Protein AF-A0A930I0J9-F1 (afdb_monomer_lite)

Structure (mmCIF, N/CA/C/O backbone):
data_AF-A0A930I0J9-F1
#
_entry.id   AF-A0A930I0J9-F1
#
loop_
_atom_site.group_PDB
_atom_site.id
_atom_site.type_symbol
_atom_site.label_atom_id
_atom_site.label_alt_id
_atom_site.label_comp_id
_atom_site.label_asym_id
_atom_site.label_entity_id
_atom_site.label_seq_id
_atom_site.pdbx_PDB_ins_code
_atom_site.Cartn_x
_atom_site.Cartn_y
_atom_site.Cartn_z
_atom_site.occupancy
_atom_site.B_iso_or_equiv
_atom_site.auth_seq_id
_atom_site.auth_comp_id
_atom_site.auth_asym_id
_atom_site.auth_atom_id
_atom_site.pdbx_PDB_model_num
ATOM 1 N N . MET A 1 1 ? 8.441 -6.125 8.608 1.00 69.00 1 MET A N 1
ATOM 2 C CA . MET A 1 1 ? 7.328 -6.826 7.922 1.00 69.00 1 MET A CA 1
ATOM 3 C C . MET A 1 1 ? 6.004 -6.165 8.272 1.00 69.00 1 MET A C 1
ATOM 5 O O . MET A 1 1 ? 5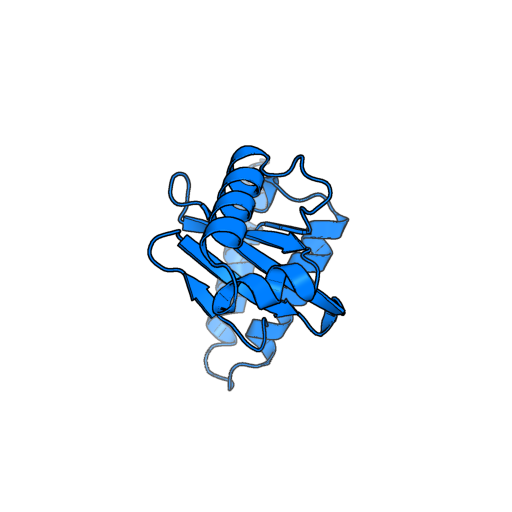.894 -5.626 9.370 1.00 69.00 1 MET A O 1
ATOM 9 N N . LEU A 1 2 ? 5.028 -6.207 7.357 1.00 79.88 2 LEU A N 1
ATOM 10 C CA . LEU A 1 2 ? 3.661 -5.755 7.635 1.00 79.88 2 LEU A CA 1
ATOM 11 C C . LEU A 1 2 ? 3.009 -6.640 8.706 1.00 79.88 2 LEU A C 1
ATOM 13 O O . LEU A 1 2 ? 3.203 -7.853 8.721 1.00 79.88 2 LEU A O 1
ATOM 17 N N . GLN A 1 3 ? 2.235 -6.019 9.584 1.00 87.69 3 GLN A N 1
ATOM 18 C CA . GLN A 1 3 ? 1.419 -6.659 10.610 1.00 87.69 3 GLN A CA 1
ATOM 19 C C . GLN A 1 3 ? -0.061 -6.418 10.311 1.00 87.69 3 GLN A C 1
ATOM 21 O O . GLN A 1 3 ? -0.399 -5.491 9.572 1.00 87.69 3 GLN A O 1
ATOM 26 N N . GLU A 1 4 ? -0.933 -7.255 10.878 1.00 91.62 4 GLU A N 1
ATOM 27 C CA . GLU A 1 4 ? -2.388 -7.179 10.670 1.00 91.62 4 GLU A CA 1
ATOM 28 C C . GLU A 1 4 ? -2.762 -7.158 9.176 1.00 91.62 4 GLU A C 1
ATOM 30 O O . GLU A 1 4 ? -3.558 -6.343 8.710 1.00 91.62 4 GLU A O 1
ATOM 35 N N . ILE A 1 5 ? -2.117 -8.030 8.395 1.00 94.88 5 ILE A N 1
ATOM 36 C CA . ILE A 1 5 ? -2.235 -8.012 6.938 1.00 94.88 5 ILE A CA 1
ATOM 37 C C . ILE A 1 5 ? -3.637 -8.451 6.519 1.00 94.88 5 ILE A C 1
ATOM 39 O O . ILE A 1 5 ? -4.131 -9.502 6.927 1.00 94.88 5 ILE A O 1
ATOM 43 N N . LYS A 1 6 ? -4.237 -7.670 5.625 1.00 95.75 6 LYS A N 1
ATOM 44 C CA . LYS A 1 6 ? -5.468 -7.998 4.909 1.00 95.75 6 LYS A CA 1
ATOM 45 C C . LYS A 1 6 ? -5.176 -7.995 3.416 1.00 95.75 6 LYS A C 1
ATOM 47 O O . LYS A 1 6 ? -4.550 -7.062 2.916 1.00 95.75 6 LYS A O 1
ATOM 52 N N . VAL A 1 7 ? -5.591 -9.042 2.710 1.00 96.88 7 VAL A N 1
ATOM 53 C CA . VAL A 1 7 ? -5.236 -9.264 1.300 1.00 96.88 7 VAL A CA 1
ATOM 54 C C . VAL A 1 7 ? -6.496 -9.249 0.448 1.00 96.88 7 VAL A C 1
ATOM 56 O O . VAL A 1 7 ? -7.424 -10.004 0.721 1.00 96.88 7 VAL A O 1
ATOM 59 N N . ASN A 1 8 ? -6.502 -8.426 -0.597 1.00 94.00 8 ASN A N 1
ATOM 60 C CA . ASN A 1 8 ? -7.495 -8.469 -1.659 1.00 94.00 8 ASN A CA 1
ATOM 61 C C . ASN A 1 8 ? -6.841 -9.078 -2.907 1.00 94.00 8 ASN A C 1
ATOM 63 O O . ASN A 1 8 ? -6.081 -8.416 -3.618 1.00 94.00 8 ASN A O 1
ATOM 67 N N . ARG A 1 9 ? -7.101 -10.371 -3.132 1.00 93.25 9 ARG A N 1
ATOM 68 C CA . ARG A 1 9 ? -6.487 -11.136 -4.227 1.00 93.25 9 ARG A CA 1
ATOM 69 C C . ARG A 1 9 ? -7.039 -10.723 -5.588 1.00 93.25 9 ARG A C 1
ATOM 71 O O . ARG A 1 9 ? -6.255 -10.584 -6.518 1.00 93.25 9 ARG A O 1
ATOM 78 N N . ASP A 1 10 ? -8.335 -10.436 -5.666 1.00 93.06 10 ASP A N 1
ATOM 79 C CA . ASP A 1 10 ? -9.017 -10.067 -6.915 1.00 93.06 10 ASP A CA 1
ATOM 80 C C . ASP A 1 10 ? -8.510 -8.733 -7.473 1.00 93.06 10 ASP A C 1
ATOM 82 O O . ASP A 1 10 ? -8.529 -8.489 -8.677 1.00 93.06 10 ASP A O 1
ATOM 86 N N . ARG A 1 11 ? -8.029 -7.856 -6.585 1.00 93.88 11 ARG A N 1
ATOM 87 C CA . ARG A 1 11 ? -7.491 -6.535 -6.933 1.00 93.88 11 ARG A CA 1
ATOM 88 C C . ARG A 1 11 ? -5.979 -6.421 -6.752 1.00 93.88 11 ARG A C 1
ATOM 90 O O . ARG A 1 11 ? -5.444 -5.318 -6.897 1.00 93.88 11 ARG A O 1
ATOM 97 N N . TYR A 1 12 ? -5.287 -7.526 -6.474 1.00 95.06 12 TYR A N 1
ATOM 98 C CA . TYR A 1 12 ? -3.826 -7.599 -6.372 1.00 95.06 12 TYR A CA 1
ATOM 99 C C . TYR A 1 12 ? -3.211 -6.558 -5.423 1.00 95.06 12 TYR A C 1
ATOM 101 O O . TYR A 1 12 ? -2.245 -5.873 -5.766 1.00 95.06 12 TYR A O 1
ATOM 109 N N . TYR A 1 13 ? -3.783 -6.394 -4.229 1.00 97.19 13 TYR A N 1
ATOM 110 C CA . TYR A 1 13 ? -3.176 -5.559 -3.194 1.00 97.19 13 TYR A CA 1
ATOM 111 C C . TYR A 1 13 ? -3.355 -6.152 -1.798 1.00 97.19 13 TYR A C 1
ATOM 113 O O . TYR A 1 13 ? -4.253 -6.951 -1.527 1.00 97.19 13 TYR A O 1
ATOM 121 N N . LYS A 1 14 ? -2.510 -5.708 -0.873 1.00 97.06 14 LYS A N 1
ATOM 122 C CA . LYS A 1 14 ? -2.643 -5.970 0.560 1.00 97.06 14 LYS A CA 1
ATOM 123 C C . LYS A 1 14 ? -2.511 -4.678 1.352 1.00 97.06 14 LYS A C 1
ATOM 125 O O . LYS A 1 14 ? -1.842 -3.743 0.922 1.00 97.06 14 LYS A O 1
ATOM 130 N N . VAL A 1 15 ? -3.142 -4.627 2.517 1.00 97.75 15 VAL A N 1
ATOM 131 C CA . VAL A 1 15 ? -2.997 -3.532 3.479 1.00 97.75 15 VAL A CA 1
ATOM 132 C C . VAL A 1 15 ? -2.532 -4.072 4.823 1.00 97.75 15 VAL A C 1
ATOM 134 O O . VAL A 1 15 ? -2.842 -5.207 5.177 1.00 97.75 15 VAL A O 1
ATOM 137 N N . GLY A 1 16 ? -1.790 -3.272 5.578 1.00 96.44 16 GLY A N 1
ATOM 138 C CA . GLY A 1 16 ? -1.317 -3.652 6.908 1.00 96.44 16 GLY A CA 1
ATOM 139 C C . GLY A 1 16 ? -0.587 -2.513 7.602 1.00 96.44 16 GLY A C 1
ATOM 140 O O . GLY A 1 16 ? -0.342 -1.463 7.009 1.00 96.44 16 GLY A O 1
ATOM 141 N N . TYR A 1 17 ? -0.234 -2.710 8.865 1.00 94.19 17 TYR A N 1
ATOM 142 C CA . TYR A 1 17 ? 0.568 -1.754 9.620 1.00 94.19 17 TYR A CA 1
ATOM 143 C C . TYR A 1 17 ? 2.056 -2.065 9.473 1.00 94.19 17 TYR A C 1
ATOM 145 O O . TYR A 1 17 ? 2.457 -3.223 9.573 1.00 94.19 17 TYR A O 1
ATOM 153 N N . TYR A 1 18 ? 2.888 -1.045 9.257 1.00 88.75 18 TYR A N 1
ATOM 154 C CA . TYR A 1 18 ? 4.339 -1.201 9.216 1.00 88.75 18 TYR A CA 1
ATOM 155 C C . TYR A 1 18 ? 4.979 -0.565 10.467 1.00 88.75 18 TYR A C 1
ATOM 157 O O . TYR A 1 18 ? 5.165 0.655 10.502 1.00 88.75 18 TYR A O 1
ATOM 165 N N . PRO A 1 19 ? 5.368 -1.350 11.495 1.00 86.06 19 PRO A N 1
ATOM 166 C CA . PRO A 1 19 ? 5.783 -0.806 12.794 1.00 86.06 19 PRO A CA 1
ATOM 167 C C . PRO A 1 19 ? 6.991 0.126 12.740 1.00 86.06 19 PRO A C 1
ATOM 169 O O . PRO A 1 19 ? 7.026 1.142 13.428 1.00 86.06 19 PRO A O 1
ATOM 172 N N . GLU A 1 20 ? 7.979 -0.193 11.905 1.00 81.44 20 GLU A N 1
ATOM 173 C CA . GLU A 1 20 ? 9.220 0.587 11.819 1.00 81.44 20 GLU A CA 1
ATOM 174 C C . GLU A 1 20 ? 9.009 1.962 11.198 1.00 81.44 20 GLU A C 1
ATOM 176 O O . GLU A 1 20 ? 9.778 2.883 11.465 1.00 81.44 20 GLU A O 1
ATOM 181 N N . LEU A 1 21 ? 7.974 2.080 10.370 1.00 82.56 21 LEU A N 1
ATOM 182 C CA . LEU A 1 21 ? 7.612 3.317 9.708 1.00 82.56 21 LEU A CA 1
ATOM 183 C C . LEU A 1 21 ? 6.487 4.055 10.451 1.00 82.56 21 LEU A C 1
ATOM 185 O O . LEU A 1 21 ? 6.245 5.232 10.202 1.00 82.56 21 LEU A O 1
ATOM 189 N N . LYS A 1 22 ? 5.839 3.378 11.409 1.00 89.19 22 LYS A N 1
ATOM 190 C CA . LYS A 1 22 ? 4.722 3.873 12.223 1.00 89.19 22 LYS A CA 1
ATOM 191 C C . LYS A 1 22 ? 3.516 4.341 11.404 1.00 89.19 22 LYS A C 1
ATOM 193 O O . LYS A 1 22 ? 2.834 5.294 11.773 1.00 89.19 22 LYS A O 1
ATOM 198 N N . HIS A 1 23 ? 3.236 3.671 10.291 1.00 91.62 23 HIS A N 1
ATOM 199 C CA . HIS A 1 23 ? 2.083 3.981 9.453 1.00 91.62 23 HIS A CA 1
ATOM 200 C C . HIS A 1 23 ? 1.492 2.738 8.793 1.00 91.62 23 HIS A C 1
ATOM 202 O O . HIS A 1 23 ? 2.139 1.695 8.679 1.00 91.62 23 HIS A O 1
ATOM 208 N N . TYR A 1 24 ? 0.231 2.860 8.377 1.00 96.88 24 TYR A N 1
ATOM 209 C CA . TYR A 1 24 ? -0.437 1.849 7.572 1.00 96.88 24 TYR A CA 1
ATOM 210 C C . TYR A 1 24 ? 0.011 1.973 6.118 1.00 96.88 24 TYR A C 1
ATOM 212 O O . TYR A 1 24 ? 0.244 3.071 5.612 1.00 96.88 24 TYR A O 1
ATOM 220 N N . ILE A 1 25 ? 0.130 0.832 5.454 1.00 96.62 25 ILE A N 1
ATOM 221 C CA . ILE A 1 25 ? 0.608 0.713 4.085 1.00 96.62 25 ILE A CA 1
ATOM 222 C C . ILE A 1 25 ? -0.429 -0.031 3.251 1.00 96.62 25 ILE A C 1
ATOM 224 O O . ILE A 1 25 ? -1.027 -1.000 3.721 1.00 96.62 25 ILE A O 1
ATOM 228 N N . LEU A 1 26 ? -0.593 0.406 2.006 1.00 98.12 26 LEU A N 1
ATOM 229 C CA . LEU A 1 26 ? -1.165 -0.370 0.913 1.00 98.12 26 LEU A CA 1
ATOM 230 C C . LEU A 1 26 ? -0.019 -0.811 0.002 1.00 98.12 26 LEU A C 1
ATOM 232 O O . LEU A 1 26 ? 0.686 0.031 -0.545 1.00 98.12 26 LEU A O 1
ATOM 236 N N . ALA A 1 27 ? 0.173 -2.117 -0.148 1.00 96.56 27 ALA A N 1
ATOM 237 C CA . ALA A 1 27 ? 1.115 -2.699 -1.094 1.00 96.56 27 ALA A CA 1
ATOM 238 C C . ALA A 1 27 ? 0.337 -3.218 -2.310 1.00 96.56 27 ALA A C 1
ATOM 240 O O . ALA A 1 27 ? -0.487 -4.126 -2.173 1.00 96.56 27 ALA A O 1
ATOM 241 N N . LYS A 1 28 ? 0.551 -2.602 -3.475 1.00 97.19 28 LYS A N 1
ATOM 242 C CA . LYS A 1 28 ? -0.089 -2.953 -4.751 1.00 97.19 28 LYS A CA 1
ATOM 243 C C . LYS A 1 28 ? 0.894 -3.765 -5.583 1.00 97.19 28 LYS A C 1
ATOM 245 O O . LYS A 1 28 ? 1.999 -3.297 -5.851 1.00 97.19 28 LYS A O 1
ATOM 250 N N . THR A 1 29 ? 0.476 -4.946 -6.019 1.00 95.44 29 THR A N 1
ATOM 251 C CA . THR A 1 29 ? 1.260 -5.777 -6.931 1.00 95.44 29 THR A CA 1
ATOM 252 C C . THR A 1 29 ? 1.134 -5.244 -8.357 1.00 95.44 29 THR A C 1
ATOM 254 O O . THR A 1 29 ? 0.035 -4.999 -8.857 1.00 95.44 29 THR A O 1
ATOM 257 N N . ILE A 1 30 ? 2.275 -5.073 -9.013 1.00 93.31 30 ILE A N 1
ATOM 258 C CA . ILE A 1 30 ? 2.417 -4.649 -10.400 1.00 93.31 30 ILE A CA 1
ATOM 259 C C . ILE A 1 30 ? 2.710 -5.887 -11.248 1.00 93.31 30 ILE A C 1
ATOM 261 O O . ILE A 1 30 ? 3.816 -6.429 -11.243 1.00 93.31 30 ILE A O 1
ATOM 265 N N . THR A 1 31 ? 1.700 -6.353 -11.976 1.00 87.94 31 THR A N 1
ATOM 266 C CA . THR A 1 31 ? 1.723 -7.658 -12.656 1.00 87.94 31 THR A CA 1
ATOM 267 C C . THR A 1 31 ? 2.331 -7.622 -14.061 1.00 87.94 31 THR A C 1
ATOM 269 O O . THR A 1 31 ? 2.705 -8.667 -14.580 1.00 87.94 31 THR A O 1
ATOM 272 N N . TRP A 1 32 ? 2.476 -6.444 -14.679 1.00 76.19 32 TRP A N 1
ATOM 273 C CA . TRP A 1 32 ? 2.830 -6.331 -16.102 1.00 76.19 32 TRP A CA 1
ATOM 274 C C . TRP A 1 32 ? 4.333 -6.405 -16.437 1.00 76.19 32 TRP A C 1
ATOM 276 O O . TRP A 1 32 ? 4.668 -6.655 -17.587 1.00 76.19 32 TRP A O 1
ATOM 286 N N . ILE A 1 33 ? 5.242 -6.164 -15.478 1.00 67.31 33 ILE A N 1
ATOM 287 C CA . ILE A 1 33 ? 6.675 -5.900 -15.766 1.00 67.31 33 ILE A CA 1
ATOM 288 C C . ILE A 1 33 ? 7.612 -6.799 -14.959 1.00 67.31 33 ILE A C 1
ATOM 290 O O . ILE A 1 33 ? 8.685 -7.101 -15.461 1.00 67.31 33 ILE A O 1
ATOM 294 N N . ALA A 1 34 ? 7.230 -7.281 -13.770 1.00 75.38 34 ALA A N 1
ATOM 295 C CA . ALA A 1 34 ? 8.034 -8.272 -13.035 1.00 75.38 34 ALA A CA 1
ATOM 296 C C . ALA A 1 34 ? 7.337 -8.882 -11.800 1.00 75.38 34 ALA A C 1
ATOM 298 O O . ALA A 1 34 ? 8.021 -9.483 -10.980 1.00 75.38 34 ALA A O 1
ATOM 299 N N . TRP A 1 35 ? 6.018 -8.714 -11.614 1.00 88.12 35 TRP A N 1
ATOM 300 C CA . TRP A 1 35 ? 5.323 -9.150 -10.387 1.00 88.12 35 TRP A CA 1
ATOM 301 C C . TRP A 1 35 ? 5.999 -8.646 -9.102 1.00 88.12 35 TRP A C 1
ATOM 303 O O . TRP A 1 35 ? 6.394 -9.423 -8.238 1.00 88.12 35 TRP A O 1
ATOM 313 N N . TYR A 1 36 ? 6.118 -7.326 -8.984 1.00 91.50 36 TYR A N 1
ATOM 314 C CA . TYR A 1 36 ? 6.724 -6.655 -7.831 1.00 91.50 36 TYR A CA 1
ATOM 315 C C . TYR A 1 36 ? 5.696 -5.788 -7.106 1.00 91.50 36 TYR A C 1
ATOM 317 O O . TYR A 1 36 ? 4.643 -5.467 -7.661 1.00 91.50 36 TYR A O 1
ATOM 325 N N . GLU A 1 37 ? 5.982 -5.382 -5.874 1.00 94.31 37 GLU A N 1
ATOM 326 C CA . GLU A 1 37 ? 5.089 -4.520 -5.101 1.00 94.31 37 GLU A CA 1
ATOM 327 C C . GLU A 1 37 ? 5.571 -3.066 -5.022 1.00 94.31 37 GLU A C 1
ATOM 329 O O . GLU A 1 37 ? 6.746 -2.770 -4.782 1.00 94.31 37 GLU A O 1
ATOM 334 N N . ARG A 1 38 ? 4.613 -2.143 -5.161 1.00 96.12 38 ARG A N 1
ATOM 335 C CA . ARG A 1 38 ? 4.753 -0.736 -4.766 1.00 96.12 38 ARG A CA 1
ATOM 336 C C . ARG A 1 38 ? 4.017 -0.499 -3.458 1.00 96.12 38 ARG A C 1
ATOM 338 O O . ARG A 1 38 ? 2.882 -0.948 -3.289 1.00 96.12 38 ARG A O 1
ATOM 345 N N . TYR A 1 39 ? 4.643 0.246 -2.556 1.00 96.19 39 TYR A N 1
ATOM 346 C CA . TYR A 1 39 ? 4.167 0.462 -1.196 1.00 96.19 39 TYR A CA 1
ATOM 347 C C . TYR A 1 39 ? 3.770 1.927 -0.998 1.00 96.19 39 TYR A C 1
ATOM 349 O O . TYR A 1 39 ? 4.547 2.843 -1.279 1.00 96.19 39 TYR A O 1
ATOM 357 N N . TYR A 1 40 ? 2.559 2.147 -0.488 1.00 97.62 40 TYR A N 1
ATOM 358 C CA . TYR A 1 40 ? 1.946 3.464 -0.340 1.00 97.62 40 TYR A CA 1
ATOM 359 C C . TYR A 1 40 ? 1.471 3.711 1.085 1.00 97.62 40 TYR A C 1
ATOM 361 O O . TYR A 1 40 ? 0.788 2.868 1.665 1.00 97.62 40 TYR A O 1
ATOM 369 N N . SER A 1 41 ? 1.741 4.895 1.629 1.00 97.12 41 SER A N 1
ATOM 370 C CA . SER A 1 41 ? 1.256 5.287 2.948 1.00 97.12 41 SER A CA 1
ATOM 371 C C . SER A 1 41 ? -0.243 5.607 2.926 1.00 97.12 41 SER A C 1
ATOM 373 O O . SER A 1 41 ? -0.766 6.384 2.111 1.00 97.12 41 SER A O 1
ATOM 375 N N . ILE A 1 42 ? -0.964 4.998 3.863 1.00 97.94 42 ILE A N 1
ATOM 376 C CA . ILE A 1 42 ? -2.395 5.201 4.075 1.00 97.94 42 ILE A CA 1
ATOM 377 C C . ILE A 1 42 ? -2.669 5.528 5.546 1.00 97.94 42 ILE A C 1
ATOM 379 O O . ILE A 1 42 ? -1.898 5.194 6.444 1.00 97.94 42 ILE A O 1
ATOM 383 N N . SER A 1 43 ? -3.781 6.216 5.807 1.00 97.38 43 SER A N 1
ATOM 384 C CA . SER A 1 43 ? -4.228 6.467 7.177 1.00 97.38 43 SER A CA 1
ATOM 385 C C . SER A 1 43 ? -4.857 5.211 7.784 1.00 97.38 43 SER A C 1
ATOM 387 O O . SER A 1 43 ? -5.295 4.305 7.070 1.00 97.38 43 SER A O 1
ATOM 389 N N . LYS A 1 44 ? -4.977 5.186 9.117 1.00 97.06 44 LYS A N 1
ATOM 390 C CA . LYS A 1 44 ? -5.721 4.137 9.831 1.00 97.06 44 LYS A CA 1
ATOM 391 C C . LYS A 1 44 ? -7.166 4.019 9.338 1.00 97.06 44 LYS A C 1
ATOM 393 O O . LYS A 1 44 ? -7.685 2.913 9.233 1.00 97.06 44 LYS A O 1
ATOM 398 N N . ASP A 1 45 ? -7.803 5.138 9.000 1.00 97.75 45 ASP A N 1
ATOM 399 C CA . ASP A 1 45 ? -9.179 5.137 8.496 1.00 97.75 45 ASP A CA 1
ATOM 400 C C . ASP A 1 45 ? -9.282 4.489 7.114 1.00 97.75 45 ASP A C 1
ATOM 402 O O . ASP A 1 45 ? -10.173 3.676 6.894 1.00 97.75 45 ASP A O 1
ATOM 406 N N . LYS A 1 46 ? -8.313 4.751 6.225 1.00 98.06 46 LYS A N 1
ATOM 407 C CA . LYS A 1 46 ? -8.206 4.064 4.929 1.00 98.06 46 LYS A CA 1
ATOM 408 C C . LYS A 1 46 ? -7.967 2.561 5.094 1.00 98.06 46 LYS A C 1
ATOM 410 O O . LYS A 1 46 ? -8.545 1.774 4.358 1.00 98.06 46 LYS A O 1
ATOM 415 N N . TYR A 1 47 ? -7.168 2.145 6.077 1.00 98.12 47 TYR A N 1
ATOM 416 C CA . TYR A 1 47 ? -6.993 0.724 6.402 1.00 98.12 47 TYR A CA 1
ATOM 417 C C . TYR A 1 47 ? -8.311 0.064 6.854 1.00 98.12 47 TYR A C 1
ATOM 419 O O . TYR A 1 47 ? -8.634 -1.039 6.412 1.00 98.12 47 TYR A O 1
ATOM 427 N N . LYS A 1 48 ? -9.115 0.750 7.682 1.00 98.00 48 LYS A N 1
ATOM 428 C CA . LYS A 1 48 ? -10.417 0.244 8.160 1.00 98.00 48 LYS A CA 1
ATOM 429 C C . LYS A 1 48 ? -11.446 0.048 7.042 1.00 98.00 48 LYS A C 1
ATOM 431 O O . LYS A 1 48 ? -12.340 -0.781 7.206 1.00 98.00 48 LYS A O 1
ATOM 436 N N . TRP A 1 49 ? -11.314 0.748 5.912 1.00 98.44 49 TRP A N 1
ATOM 437 C CA . TRP A 1 49 ? -12.183 0.545 4.746 1.00 98.44 49 TRP A CA 1
ATOM 438 C C . TRP A 1 49 ? -12.180 -0.903 4.258 1.00 98.44 49 TRP A C 1
ATOM 440 O O . TRP A 1 49 ? -13.198 -1.356 3.762 1.00 98.44 49 TRP A O 1
ATOM 450 N N . PHE A 1 50 ? -11.119 -1.680 4.502 1.00 97.75 50 PHE A N 1
ATOM 451 C CA . PHE A 1 50 ? -11.105 -3.095 4.123 1.00 97.75 50 PHE A CA 1
ATOM 452 C C . PHE A 1 50 ? -12.312 -3.881 4.670 1.00 97.75 50 PHE A C 1
ATOM 454 O O . PHE A 1 50 ? -12.847 -4.734 3.974 1.00 97.75 50 PHE A O 1
ATOM 461 N N . ASN A 1 51 ? -12.745 -3.598 5.904 1.00 96.75 51 ASN A N 1
ATOM 462 C CA . ASN A 1 51 ? -13.901 -4.271 6.505 1.00 96.75 51 ASN A CA 1
ATOM 463 C C . ASN A 1 51 ? -15.209 -3.491 6.324 1.00 96.75 51 ASN A C 1
ATOM 465 O O . ASN A 1 51 ? -16.280 -4.082 6.387 1.00 96.75 51 ASN A O 1
ATOM 469 N N . ASN A 1 52 ? -15.120 -2.167 6.182 1.00 97.19 52 ASN A N 1
ATOM 470 C CA . ASN A 1 52 ? -16.276 -1.280 6.309 1.00 97.19 52 ASN A CA 1
ATOM 471 C C . ASN A 1 52 ? -16.792 -0.759 4.961 1.00 97.19 52 ASN A C 1
ATOM 473 O O . ASN A 1 52 ? -17.952 -0.377 4.879 1.00 97.19 52 ASN A O 1
ATOM 477 N N . ASP A 1 53 ? -15.928 -0.676 3.946 1.00 97.75 53 ASP A N 1
ATOM 478 C CA . ASP A 1 53 ? -16.212 -0.087 2.633 1.00 97.75 53 ASP A CA 1
ATOM 479 C C . ASP A 1 53 ? -15.119 -0.506 1.627 1.00 97.75 53 ASP A C 1
ATOM 481 O O . ASP A 1 53 ? -14.175 0.239 1.328 1.00 97.75 53 ASP A O 1
ATOM 485 N N . ILE A 1 54 ? -15.186 -1.760 1.170 1.00 97.88 54 ILE A N 1
ATOM 486 C CA . ILE A 1 54 ? -14.136 -2.342 0.325 1.00 97.88 54 ILE A CA 1
ATOM 487 C C . ILE A 1 54 ? -14.045 -1.651 -1.040 1.00 97.88 54 ILE A C 1
ATOM 489 O O . ILE A 1 54 ? -12.947 -1.510 -1.572 1.00 97.88 54 ILE A O 1
ATOM 493 N N . ASP A 1 55 ? -15.158 -1.153 -1.578 1.00 98.31 55 ASP A N 1
ATOM 494 C CA . ASP A 1 55 ? -15.192 -0.482 -2.879 1.00 98.31 55 ASP A CA 1
ATOM 495 C C . ASP A 1 55 ? -14.428 0.837 -2.853 1.00 98.31 55 ASP A C 1
ATOM 497 O O . ASP A 1 55 ? -13.646 1.129 -3.762 1.00 98.31 55 ASP A O 1
ATOM 501 N N . LYS A 1 56 ? -14.537 1.595 -1.760 1.00 98.38 56 LYS A N 1
ATOM 502 C CA . LYS A 1 56 ? -13.732 2.801 -1.565 1.00 98.38 56 LYS A CA 1
ATOM 503 C C . LYS A 1 56 ? -12.238 2.502 -1.443 1.00 98.38 56 LYS A C 1
ATOM 505 O O . LYS A 1 56 ? -11.407 3.287 -1.909 1.00 98.38 56 LYS A O 1
ATOM 510 N N . LEU A 1 57 ? -11.872 1.372 -0.834 1.00 98.50 57 LEU A N 1
ATOM 511 C CA . LEU A 1 57 ? -10.477 0.930 -0.782 1.00 98.50 57 LEU A CA 1
ATOM 512 C C . LEU A 1 57 ? -9.975 0.451 -2.152 1.00 98.50 57 LEU A C 1
ATOM 514 O O . LEU A 1 57 ? -8.839 0.761 -2.510 1.00 98.50 57 LEU A O 1
ATOM 518 N N . ASN A 1 58 ? -10.816 -0.241 -2.923 1.00 98.50 58 ASN A N 1
ATOM 519 C CA . ASN A 1 58 ? -10.517 -0.656 -4.293 1.00 98.50 58 ASN A CA 1
ATOM 520 C C . ASN A 1 58 ? -10.259 0.562 -5.184 1.00 98.50 58 ASN A C 1
ATOM 522 O O . ASN A 1 58 ? -9.240 0.609 -5.868 1.00 98.50 58 ASN A O 1
ATOM 526 N N . HIS A 1 59 ? -11.119 1.580 -5.100 1.00 98.44 59 HIS A N 1
ATOM 527 C CA . HIS A 1 59 ? -10.945 2.820 -5.850 1.00 98.44 59 HIS A CA 1
ATOM 528 C C . HIS A 1 59 ? -9.609 3.501 -5.523 1.00 98.44 59 HIS A C 1
ATOM 530 O O . HIS A 1 59 ? -8.856 3.848 -6.427 1.00 98.44 59 HIS A O 1
ATOM 536 N N . LEU A 1 60 ? -9.251 3.598 -4.237 1.00 98.38 60 LEU A N 1
ATOM 537 C CA . LEU A 1 60 ? -7.943 4.117 -3.824 1.00 98.38 60 LEU A CA 1
ATOM 538 C C . LEU A 1 60 ? -6.779 3.282 -4.382 1.00 98.38 60 LEU A C 1
ATOM 540 O O . LEU A 1 60 ? -5.760 3.839 -4.786 1.00 98.38 60 LEU A O 1
ATOM 544 N N . ALA A 1 61 ? -6.886 1.951 -4.360 1.00 98.19 61 ALA A N 1
ATOM 545 C CA . ALA A 1 61 ? -5.844 1.075 -4.890 1.00 98.19 61 ALA A CA 1
ATOM 546 C C . ALA A 1 61 ? -5.635 1.299 -6.396 1.00 98.19 61 ALA A C 1
ATOM 548 O O . ALA A 1 61 ? -4.494 1.288 -6.862 1.00 98.19 61 ALA A O 1
ATOM 549 N N . ASP A 1 62 ? -6.719 1.539 -7.135 1.00 97.62 62 ASP A N 1
ATOM 550 C CA . ASP A 1 62 ? -6.677 1.848 -8.561 1.00 97.62 62 ASP A CA 1
ATOM 551 C C . ASP A 1 62 ? -6.102 3.252 -8.806 1.00 97.62 62 ASP A C 1
ATOM 553 O O . ASP A 1 62 ? -5.207 3.399 -9.635 1.00 97.62 62 ASP A O 1
ATOM 557 N N . GLU A 1 63 ? -6.503 4.277 -8.048 1.00 98.06 63 GLU A N 1
ATOM 558 C CA . GLU A 1 63 ? -5.894 5.617 -8.124 1.00 98.06 63 GLU A CA 1
ATOM 559 C C . GLU A 1 63 ? -4.369 5.565 -7.928 1.00 98.06 63 GLU A C 1
ATOM 561 O O . GLU A 1 63 ? -3.607 6.157 -8.699 1.00 98.06 63 GLU A O 1
ATOM 566 N N . LEU A 1 64 ? -3.907 4.830 -6.910 1.00 97.62 64 LEU A N 1
ATOM 567 C CA . LEU A 1 64 ? -2.485 4.667 -6.596 1.00 97.62 64 LEU A CA 1
ATOM 568 C C . LEU A 1 64 ? -1.732 3.910 -7.689 1.00 97.62 64 LEU A C 1
ATOM 570 O O . LEU A 1 64 ? -0.603 4.272 -8.016 1.00 97.62 64 LEU A O 1
ATOM 574 N N . TYR A 1 65 ? -2.359 2.886 -8.265 1.00 95.62 65 TYR A N 1
ATOM 575 C CA . TYR A 1 65 ? -1.798 2.134 -9.379 1.00 95.62 65 TYR A CA 1
ATOM 576 C C . TYR A 1 65 ? -1.538 3.032 -10.594 1.00 95.62 65 TYR A C 1
ATOM 578 O O . TYR A 1 65 ? -0.421 3.033 -11.114 1.00 95.62 65 TYR A O 1
ATOM 586 N N . HIS A 1 66 ? -2.525 3.845 -10.986 1.00 95.56 66 HIS A N 1
ATOM 587 C CA . HIS A 1 66 ? -2.400 4.771 -12.115 1.00 95.56 66 HIS A CA 1
ATOM 588 C C . HIS A 1 66 ? -1.429 5.922 -11.825 1.00 95.56 66 HIS A C 1
ATOM 590 O O . HIS A 1 66 ? -0.652 6.307 -12.693 1.00 95.56 66 HIS A O 1
ATOM 596 N N . SER A 1 67 ? -1.431 6.447 -10.596 1.00 96.56 67 SER A N 1
ATOM 597 C CA . SER A 1 67 ? -0.524 7.532 -10.191 1.00 96.56 67 SER A CA 1
ATOM 598 C C . SER A 1 67 ? 0.928 7.064 -10.044 1.00 96.56 67 SER A C 1
ATOM 600 O O . SER A 1 67 ? 1.856 7.870 -10.109 1.00 96.56 67 SER A O 1
ATOM 602 N N . GLY A 1 68 ? 1.141 5.765 -9.814 1.00 95.75 68 GLY A N 1
ATOM 603 C CA . GLY A 1 68 ? 2.461 5.155 -9.748 1.00 95.75 68 GLY A CA 1
ATOM 604 C C . GLY A 1 68 ? 3.352 5.800 -8.689 1.00 95.75 68 GLY A C 1
ATOM 605 O O . GLY A 1 68 ? 2.953 5.922 -7.534 1.00 95.75 68 GLY A O 1
ATOM 606 N N . ILE A 1 69 ? 4.563 6.193 -9.080 1.00 96.38 69 ILE A N 1
ATOM 607 C CA . ILE A 1 69 ? 5.565 6.799 -8.187 1.00 96.38 69 ILE A CA 1
ATOM 608 C C . ILE A 1 69 ? 5.359 8.306 -7.970 1.00 96.38 69 ILE A C 1
ATOM 610 O O . ILE A 1 69 ? 5.998 8.895 -7.104 1.00 96.38 69 ILE A O 1
ATOM 614 N N . SER A 1 70 ? 4.469 8.939 -8.740 1.00 96.50 70 SER A N 1
ATOM 615 C CA . SER A 1 70 ? 4.247 10.391 -8.705 1.00 96.50 70 SER A CA 1
ATOM 616 C C . SER A 1 70 ? 3.323 10.837 -7.569 1.00 96.50 70 SER A C 1
ATOM 618 O O . SER A 1 70 ? 3.201 12.029 -7.296 1.00 96.50 70 SER A O 1
ATOM 620 N N . THR A 1 71 ? 2.654 9.900 -6.893 1.00 96.56 71 THR A N 1
ATOM 621 C CA . THR A 1 71 ? 1.787 10.213 -5.752 1.00 96.56 71 THR A CA 1
ATOM 622 C C . THR A 1 71 ? 2.604 10.553 -4.501 1.00 96.56 71 THR A C 1
ATOM 624 O O . THR A 1 71 ? 3.540 9.824 -4.170 1.00 96.56 71 THR A O 1
ATOM 627 N N . PRO A 1 72 ? 2.209 11.565 -3.704 1.00 96.06 72 PRO A N 1
ATOM 628 C CA . PRO A 1 72 ? 2.859 11.862 -2.422 1.00 96.06 72 PRO A CA 1
ATOM 629 C C . PRO A 1 72 ? 2.717 10.727 -1.394 1.00 96.06 72 PRO A C 1
ATOM 631 O O . PRO A 1 72 ? 3.359 10.745 -0.348 1.00 96.06 72 PRO A O 1
ATOM 634 N N . ARG A 1 73 ? 1.863 9.731 -1.666 1.00 96.75 73 ARG A N 1
ATOM 635 C CA . ARG A 1 73 ? 1.725 8.525 -0.839 1.00 96.75 73 ARG A CA 1
ATOM 636 C C . ARG A 1 73 ? 2.817 7.492 -1.109 1.00 96.75 73 ARG A C 1
ATOM 638 O O . ARG A 1 73 ? 2.935 6.552 -0.325 1.00 96.75 73 ARG A O 1
ATOM 645 N N . PHE A 1 74 ? 3.573 7.616 -2.199 1.00 97.56 74 PHE A N 1
ATOM 646 C CA . PHE A 1 74 ? 4.575 6.630 -2.587 1.00 97.56 74 PHE A CA 1
ATOM 647 C C . PHE A 1 74 ? 5.676 6.540 -1.526 1.00 97.56 74 PHE A C 1
ATOM 649 O O . PHE A 1 74 ? 6.292 7.538 -1.159 1.00 97.56 74 PHE A O 1
ATOM 656 N N . THR A 1 75 ? 5.881 5.334 -0.994 1.00 95.25 75 THR A N 1
ATOM 657 C CA . THR A 1 75 ? 6.840 5.080 0.090 1.00 95.25 75 THR A CA 1
ATOM 658 C C . THR A 1 75 ? 8.120 4.467 -0.466 1.00 95.25 75 THR A C 1
ATOM 660 O O . THR A 1 75 ? 9.189 5.024 -0.251 1.00 95.25 75 THR A O 1
ATOM 663 N N . PHE A 1 76 ? 8.015 3.347 -1.181 1.00 95.06 76 PHE A N 1
ATOM 664 C CA . PHE A 1 76 ? 9.097 2.712 -1.942 1.00 95.06 76 PHE A CA 1
ATOM 665 C C . PHE A 1 76 ? 8.514 1.624 -2.856 1.00 95.06 76 PHE A C 1
ATOM 667 O O . PHE A 1 76 ? 7.332 1.276 -2.769 1.00 95.06 76 PHE A O 1
ATOM 674 N N . SER A 1 77 ? 9.359 1.066 -3.712 1.00 94.94 77 SER A N 1
ATOM 675 C CA . SER A 1 77 ? 9.067 -0.040 -4.620 1.00 94.94 77 SER A CA 1
ATOM 676 C C . SER A 1 77 ? 10.117 -1.135 -4.483 1.00 94.94 77 SER A C 1
ATOM 678 O O . SER A 1 77 ? 11.276 -0.853 -4.189 1.00 94.94 77 SER A O 1
ATOM 680 N N . GLU A 1 78 ? 9.744 -2.384 -4.727 1.00 92.62 78 GLU A N 1
ATOM 681 C CA . GLU A 1 78 ? 10.721 -3.465 -4.921 1.00 92.62 78 GLU A CA 1
ATOM 682 C C . GLU A 1 78 ? 11.533 -3.295 -6.215 1.00 92.62 78 GLU A C 1
ATOM 684 O O . GLU A 1 78 ? 12.655 -3.791 -6.310 1.00 92.62 78 GLU A O 1
ATOM 689 N N . MET A 1 79 ? 11.014 -2.546 -7.195 1.00 92.12 79 MET A N 1
ATOM 690 C CA . MET A 1 79 ? 11.761 -2.176 -8.393 1.00 92.12 79 MET A CA 1
ATOM 691 C C . MET A 1 79 ? 12.724 -1.028 -8.068 1.00 92.12 79 MET A C 1
ATOM 693 O O . MET A 1 79 ? 12.315 0.119 -7.903 1.00 92.12 79 MET A O 1
ATOM 697 N N . SER A 1 80 ? 14.022 -1.326 -7.976 1.00 89.88 80 SER A N 1
ATOM 698 C CA . SER A 1 80 ? 15.045 -0.378 -7.502 1.00 89.88 80 SER A CA 1
ATOM 699 C C . SER A 1 80 ? 15.100 0.932 -8.293 1.00 89.88 80 SER A C 1
ATOM 701 O O . SER A 1 80 ? 15.293 1.986 -7.694 1.00 89.88 80 SER A O 1
ATOM 703 N N . THR A 1 81 ? 14.861 0.891 -9.606 1.00 92.06 81 THR A N 1
ATOM 704 C CA . THR A 1 81 ? 14.863 2.069 -10.491 1.00 92.06 81 THR A CA 1
ATOM 705 C C . THR A 1 81 ? 13.700 3.034 -10.243 1.00 92.06 81 THR A C 1
ATOM 707 O O . THR A 1 81 ? 13.730 4.155 -10.738 1.00 92.06 81 THR A O 1
ATOM 710 N N . GLU A 1 82 ? 12.672 2.621 -9.497 1.00 94.69 82 GLU A N 1
ATOM 711 C CA . GLU A 1 82 ? 11.552 3.480 -9.090 1.00 94.69 82 GLU A CA 1
ATOM 712 C C . GLU A 1 82 ? 11.836 4.266 -7.802 1.00 94.69 82 GLU A C 1
ATOM 714 O O . GLU A 1 82 ? 11.055 5.141 -7.429 1.00 94.69 82 GLU A O 1
ATOM 719 N N . ASN A 1 83 ? 12.933 3.951 -7.110 1.00 95.00 83 ASN A N 1
ATOM 720 C CA . ASN A 1 83 ? 13.280 4.548 -5.829 1.00 95.00 83 ASN A CA 1
ATOM 721 C C . ASN A 1 83 ? 14.357 5.622 -5.982 1.00 95.00 83 ASN A C 1
ATOM 723 O O . ASN A 1 83 ? 15.348 5.451 -6.690 1.00 95.00 83 ASN A O 1
ATOM 727 N N . ASN A 1 84 ? 14.221 6.696 -5.210 1.00 94.19 84 ASN A N 1
ATOM 728 C CA . ASN A 1 84 ? 15.339 7.583 -4.914 1.00 94.19 84 ASN A CA 1
ATOM 729 C C . ASN A 1 84 ? 16.248 6.996 -3.814 1.00 94.19 84 ASN A C 1
ATOM 731 O O . ASN A 1 84 ? 15.939 5.983 -3.185 1.00 94.19 84 ASN A O 1
ATOM 735 N N . TYR A 1 85 ? 17.366 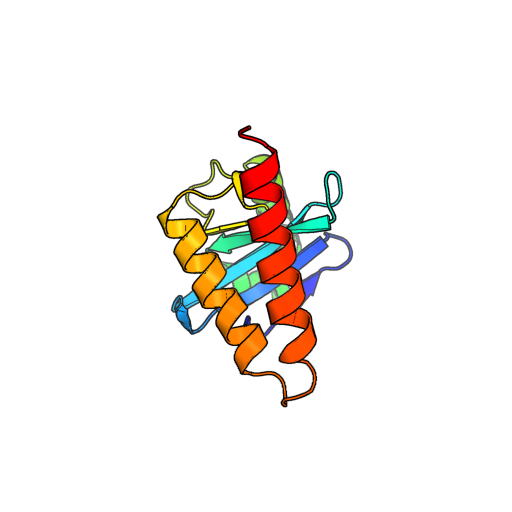7.670 -3.535 1.00 92.25 85 TYR A N 1
ATOM 736 C CA . TYR A 1 85 ? 18.357 7.221 -2.553 1.00 92.25 85 TYR A CA 1
ATOM 737 C C . TYR A 1 85 ? 17.767 6.923 -1.161 1.00 92.25 85 TYR A C 1
ATOM 739 O O . TYR A 1 85 ? 18.016 5.861 -0.587 1.00 92.25 85 TYR A O 1
ATOM 747 N N . SER A 1 86 ? 16.941 7.824 -0.622 1.00 91.69 86 SER A N 1
ATOM 748 C CA . SER A 1 86 ? 16.323 7.649 0.698 1.00 91.69 86 SER A CA 1
ATOM 749 C C . SER A 1 86 ? 15.338 6.478 0.725 1.00 91.69 86 SER A C 1
ATOM 751 O O . SER A 1 86 ? 15.284 5.739 1.708 1.00 91.69 86 SER A O 1
ATOM 753 N N . GLN A 1 87 ? 14.589 6.277 -0.359 1.00 93.88 87 GLN A N 1
ATOM 754 C CA . GLN A 1 87 ? 13.656 5.160 -0.509 1.00 93.88 87 GLN A CA 1
ATOM 755 C C . GLN A 1 87 ? 14.396 3.823 -0.635 1.00 93.88 87 GLN A C 1
ATOM 757 O O . GLN A 1 87 ? 13.974 2.841 -0.030 1.00 93.88 87 GLN A O 1
ATOM 762 N N . THR A 1 88 ? 15.548 3.791 -1.308 1.00 91.62 88 THR A N 1
ATOM 763 C CA . THR A 1 88 ? 16.419 2.606 -1.377 1.00 91.62 88 THR A CA 1
ATOM 764 C C . THR A 1 88 ? 16.974 2.223 -0.005 1.00 91.62 88 THR A C 1
ATOM 766 O O . THR A 1 88 ? 16.956 1.049 0.365 1.00 91.62 88 THR A O 1
ATOM 769 N N . ILE A 1 89 ? 17.411 3.196 0.802 1.00 89.56 89 ILE A N 1
ATOM 770 C CA . ILE A 1 89 ? 17.820 2.933 2.194 1.00 89.56 89 ILE A CA 1
ATOM 771 C C . ILE A 1 89 ? 16.655 2.339 2.989 1.00 89.56 89 ILE A C 1
ATOM 773 O O . ILE A 1 89 ? 16.841 1.394 3.762 1.00 89.56 89 ILE A O 1
ATOM 777 N N . LEU A 1 90 ? 15.451 2.882 2.798 1.00 88.38 90 LEU A N 1
ATOM 778 C CA . LEU A 1 90 ? 14.257 2.415 3.487 1.00 88.38 90 LEU A CA 1
ATOM 779 C C . LEU A 1 90 ? 13.902 0.978 3.102 1.00 88.38 90 LEU A C 1
ATOM 781 O O . LEU A 1 90 ? 13.717 0.148 3.993 1.00 88.38 90 LEU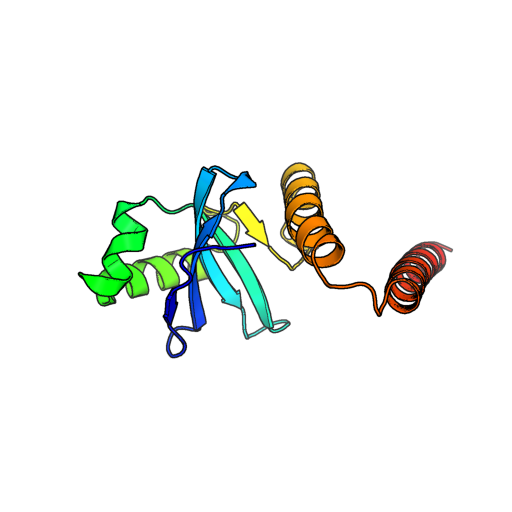 A O 1
ATOM 785 N N . LEU A 1 91 ? 13.885 0.677 1.801 1.00 88.94 91 LEU A N 1
ATOM 786 C CA . LEU A 1 91 ? 13.688 -0.662 1.254 1.00 88.94 91 LEU A CA 1
ATOM 787 C C . LEU A 1 91 ? 14.693 -1.644 1.865 1.00 88.94 91 LEU A C 1
ATOM 789 O O . LEU A 1 91 ? 14.302 -2.660 2.437 1.00 88.94 91 LEU A O 1
ATOM 793 N N . ASN A 1 92 ? 15.983 -1.306 1.843 1.00 86.69 92 ASN A N 1
ATOM 794 C CA . ASN A 1 92 ? 17.029 -2.158 2.402 1.00 86.69 92 ASN A CA 1
ATOM 795 C C . ASN A 1 92 ? 16.831 -2.394 3.900 1.00 86.69 92 ASN A C 1
ATOM 797 O O . ASN A 1 92 ? 16.946 -3.523 4.361 1.00 86.69 92 ASN A O 1
ATOM 801 N N . LYS A 1 93 ? 16.469 -1.371 4.677 1.00 84.12 93 LYS A N 1
ATOM 802 C CA . LYS A 1 93 ? 16.185 -1.527 6.112 1.00 84.12 93 LYS A CA 1
ATOM 803 C C . LYS A 1 93 ? 15.002 -2.468 6.366 1.00 84.12 93 LYS A C 1
ATOM 805 O O . LYS A 1 93 ? 15.065 -3.305 7.268 1.00 84.12 93 LYS A O 1
ATOM 810 N N . VAL A 1 94 ? 13.952 -2.336 5.558 1.00 78.44 94 VAL A N 1
ATOM 811 C CA . VAL A 1 94 ? 12.724 -3.138 5.606 1.00 78.44 94 VAL A CA 1
ATOM 812 C C . VAL A 1 94 ? 12.996 -4.607 5.256 1.00 78.44 94 VAL A C 1
ATOM 814 O O . VAL A 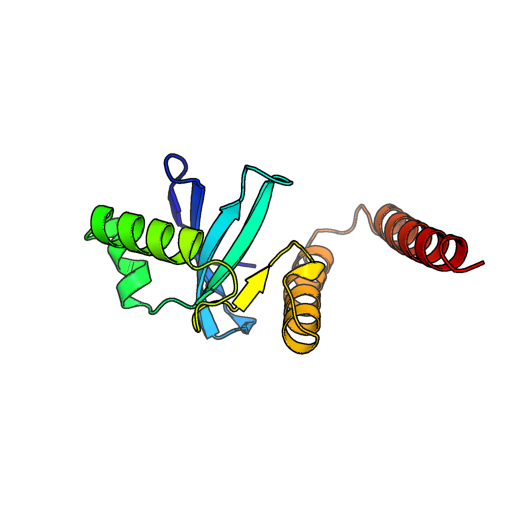1 94 ? 12.564 -5.498 5.991 1.00 78.44 94 VAL A O 1
ATOM 817 N N . PHE A 1 95 ? 13.749 -4.867 4.184 1.00 73.88 95 PHE A N 1
ATOM 818 C CA . PHE A 1 95 ? 14.019 -6.217 3.678 1.00 73.88 95 PHE A CA 1
ATOM 819 C C . PHE A 1 95 ? 15.199 -6.917 4.370 1.00 73.88 95 PHE A C 1
ATOM 821 O O . PHE A 1 95 ? 15.140 -8.115 4.621 1.00 73.88 95 PHE A O 1
ATOM 828 N N . GLN A 1 96 ? 16.239 -6.206 4.806 1.00 67.38 96 GLN A N 1
ATOM 829 C CA . GLN A 1 96 ? 17.315 -6.816 5.605 1.00 67.38 96 GLN A CA 1
ATOM 830 C C . GLN A 1 96 ? 16.791 -7.355 6.945 1.00 67.38 96 GLN A C 1
ATOM 832 O O . GLN A 1 96 ? 17.248 -8.386 7.439 1.00 67.38 96 GLN A O 1
ATOM 837 N N . ARG A 1 97 ? 15.777 -6.702 7.527 1.00 58.44 97 ARG A N 1
ATOM 838 C CA . ARG A 1 97 ? 15.099 -7.200 8.733 1.00 58.44 97 ARG A CA 1
ATOM 839 C C . ARG A 1 97 ? 14.240 -8.437 8.479 1.00 58.44 97 ARG A C 1
ATOM 841 O O . ARG A 1 97 ? 14.112 -9.253 9.387 1.00 58.44 97 ARG A O 1
ATOM 848 N N . SER A 1 98 ? 13.654 -8.608 7.291 1.00 55.78 98 SER A N 1
ATOM 849 C CA . SER A 1 98 ? 12.921 -9.844 6.980 1.00 55.78 98 SER A CA 1
ATOM 850 C C . SER A 1 98 ? 13.863 -11.037 6.791 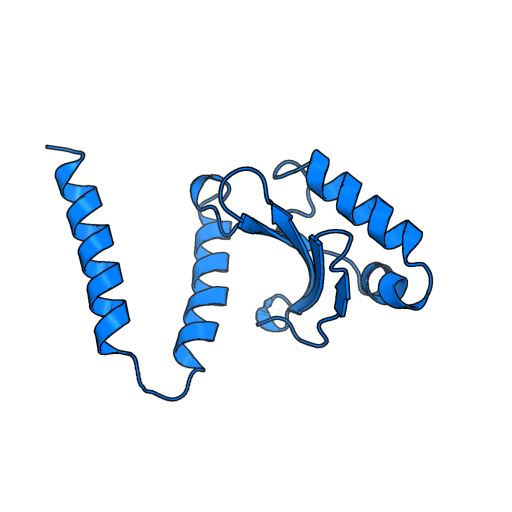1.00 55.78 98 SER A C 1
ATOM 852 O O . SER A 1 98 ? 13.481 -12.153 7.133 1.00 55.78 98 SER A O 1
ATOM 854 N N . ILE A 1 99 ? 15.100 -10.803 6.337 1.00 52.84 99 ILE A N 1
ATOM 855 C CA . ILE A 1 99 ? 16.143 -11.834 6.222 1.00 52.84 99 ILE A CA 1
ATOM 856 C C . ILE A 1 99 ? 16.688 -12.224 7.606 1.00 52.84 99 ILE A C 1
ATOM 858 O O . ILE A 1 99 ? 16.720 -13.408 7.925 1.00 52.84 99 ILE A O 1
ATOM 862 N N . LYS A 1 100 ? 17.024 -11.250 8.467 1.00 49.53 100 LYS A N 1
ATOM 863 C CA . LYS A 1 100 ? 17.565 -11.515 9.819 1.00 49.53 100 LYS A CA 1
ATOM 864 C C . LYS A 1 100 ? 16.594 -12.210 10.785 1.00 49.53 100 LYS A C 1
ATOM 866 O O . LYS A 1 100 ? 17.038 -12.770 11.776 1.00 49.53 100 LYS A O 1
ATOM 871 N N . ASN A 1 101 ? 15.287 -12.167 10.517 1.00 48.81 101 ASN A N 1
ATOM 872 C CA . ASN A 1 101 ? 14.257 -12.780 11.365 1.00 48.81 101 ASN A CA 1
ATOM 873 C C . ASN A 1 101 ? 13.800 -14.175 10.883 1.00 48.81 101 ASN A C 1
ATOM 875 O O . ASN A 1 101 ? 12.831 -14.709 11.423 1.00 48.81 101 ASN A O 1
ATOM 879 N N . LYS A 1 102 ? 14.448 -14.772 9.870 1.00 38.84 102 LYS A N 1
ATOM 880 C CA . LYS A 1 102 ? 14.254 -16.194 9.533 1.00 38.84 102 LYS A CA 1
ATOM 881 C C . LYS A 1 102 ? 15.150 -17.060 10.434 1.00 38.84 102 LYS A C 1
ATOM 883 O O . LYS A 1 102 ? 16.289 -16.663 10.669 1.00 38.84 102 LYS A O 1
ATOM 888 N N . PRO A 1 103 ? 14.690 -18.230 10.925 1.00 40.59 103 PRO A N 1
ATOM 889 C CA . PRO A 1 103 ? 15.590 -19.181 11.572 1.00 40.59 103 PRO A CA 1
AT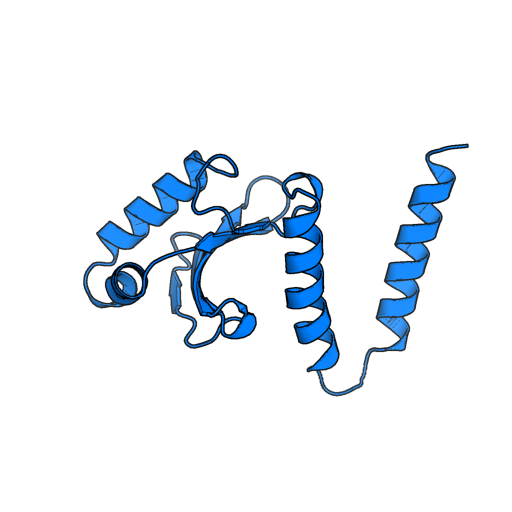OM 890 C C . PRO A 1 103 ? 16.728 -19.533 10.602 1.00 40.59 103 PRO A C 1
ATOM 892 O O . PRO A 1 103 ? 16.482 -19.756 9.414 1.00 40.59 103 PRO A O 1
ATOM 895 N N . GLN A 1 104 ? 17.964 -19.498 11.105 1.00 43.53 104 GLN A N 1
ATOM 896 C CA . GLN A 1 104 ? 19.192 -19.740 10.346 1.00 43.53 104 GLN A CA 1
ATOM 897 C C . GLN A 1 104 ? 19.111 -21.063 9.582 1.00 43.53 104 GLN A C 1
ATOM 899 O O . GLN A 1 104 ? 19.209 -22.129 10.180 1.00 43.53 104 GLN A O 1
ATOM 904 N N . GLN A 1 105 ? 18.964 -20.990 8.261 1.00 41.00 105 GLN A N 1
ATOM 905 C CA . GLN A 1 105 ? 19.329 -22.102 7.379 1.00 41.00 105 GLN A CA 1
ATOM 906 C C . GLN A 1 105 ? 19.939 -21.680 6.035 1.00 41.00 105 GLN A C 1
ATOM 908 O O . GLN A 1 105 ? 20.410 -22.544 5.312 1.00 41.00 105 GLN A O 1
ATOM 913 N N . ASN A 1 106 ? 20.010 -20.385 5.694 1.00 45.88 106 ASN A N 1
ATOM 914 C CA . ASN A 1 106 ? 20.385 -19.968 4.333 1.00 45.88 106 ASN A CA 1
ATOM 915 C C . ASN A 1 106 ? 21.424 -18.826 4.287 1.00 45.88 106 ASN A C 1
ATOM 917 O O . ASN A 1 106 ? 21.427 -18.059 3.327 1.00 45.88 106 ASN A O 1
ATOM 921 N N . GLU A 1 107 ? 22.273 -18.655 5.306 1.00 48.97 107 GLU A N 1
ATOM 922 C CA . GLU A 1 107 ? 23.279 -17.570 5.312 1.00 48.97 107 GLU A CA 1
ATOM 923 C C . GLU A 1 107 ? 24.344 -17.725 4.206 1.00 48.97 107 GLU A C 1
ATOM 925 O O . GLU A 1 107 ? 24.877 -16.717 3.750 1.00 48.97 107 GLU A O 1
ATOM 930 N N . GLU A 1 108 ? 24.566 -18.935 3.682 1.00 48.59 108 GLU A N 1
ATOM 931 C CA . GLU A 1 108 ? 25.516 -19.180 2.583 1.00 48.59 108 GLU A CA 1
ATOM 932 C C . GLU A 1 108 ? 24.960 -18.802 1.196 1.00 48.59 108 GLU A C 1
ATOM 934 O O . GLU A 1 108 ? 25.693 -18.311 0.349 1.00 48.59 108 GLU A O 1
ATOM 939 N N . HIS A 1 109 ? 23.648 -18.912 0.963 1.00 46.12 109 HIS A N 1
ATOM 940 C CA . HIS A 1 109 ? 23.082 -18.678 -0.376 1.00 46.12 109 HIS A CA 1
ATOM 941 C C . HIS A 1 109 ? 22.865 -17.181 -0.685 1.00 46.12 109 HIS A C 1
ATOM 943 O O . HIS A 1 109 ? 22.854 -16.754 -1.838 1.00 46.12 109 HIS A O 1
ATOM 949 N N . TYR A 1 110 ? 22.692 -16.340 0.344 1.00 47.56 110 TYR A N 1
ATOM 950 C CA . TYR A 1 110 ? 22.492 -14.896 0.158 1.00 47.56 110 TYR A CA 1
ATOM 951 C C . TYR A 1 110 ? 23.806 -14.116 -0.007 1.00 47.56 110 TYR A C 1
ATOM 953 O O . TYR A 1 110 ? 23.800 -13.082 -0.681 1.00 47.56 110 TYR A O 1
ATOM 961 N N . SER A 1 111 ? 24.923 -14.589 0.559 1.00 52.62 111 SER A N 1
ATOM 962 C CA . SER A 1 111 ? 26.249 -14.010 0.293 1.00 52.62 111 SER A CA 1
ATOM 963 C C . SER A 1 111 ? 26.665 -14.243 -1.162 1.00 52.62 111 SER A C 1
ATOM 965 O O . SER A 1 111 ? 27.159 -13.314 -1.801 1.00 52.62 111 SER A O 1
ATOM 967 N N . GLU A 1 112 ? 26.352 -15.418 -1.715 1.00 49.16 112 GLU A N 1
ATOM 968 C CA . GLU A 1 112 ? 26.565 -15.752 -3.126 1.00 49.16 112 GLU A CA 1
ATOM 969 C C . GLU A 1 112 ? 25.751 -14.848 -4.061 1.00 49.16 112 GLU A C 1
ATOM 971 O O . GLU A 1 112 ? 26.304 -14.273 -4.995 1.00 49.16 112 GLU A O 1
ATOM 976 N N . ILE A 1 113 ? 24.462 -14.615 -3.780 1.00 50.88 113 ILE A N 1
ATOM 977 C CA . ILE A 1 113 ? 23.623 -13.720 -4.601 1.00 50.88 113 ILE A CA 1
ATOM 978 C C . ILE A 1 113 ? 24.137 -12.271 -4.562 1.00 50.88 113 ILE A C 1
ATOM 980 O O . ILE A 1 113 ? 24.174 -11.597 -5.593 1.00 50.88 113 ILE A O 1
ATOM 984 N N . ILE A 1 114 ? 24.569 -11.776 -3.395 1.00 52.34 114 ILE A N 1
ATOM 985 C CA . ILE A 1 114 ? 25.136 -10.422 -3.280 1.00 52.34 114 ILE A CA 1
ATOM 986 C C . ILE A 1 114 ? 26.486 -10.323 -4.005 1.00 52.34 114 ILE A C 1
ATOM 988 O O . ILE A 1 114 ? 26.758 -9.289 -4.621 1.00 52.34 114 ILE A O 1
ATOM 992 N N . GLN A 1 115 ? 27.318 -11.368 -3.980 1.00 48.62 115 GLN A N 1
ATOM 993 C CA . GLN A 1 115 ? 28.563 -11.409 -4.752 1.00 48.62 115 GLN A CA 1
ATOM 994 C C . GLN A 1 115 ? 28.304 -11.467 -6.263 1.00 48.62 115 GLN A C 1
ATOM 996 O O . GLN A 1 115 ? 28.907 -10.689 -6.998 1.00 48.62 115 GLN A O 1
ATOM 1001 N N . ILE A 1 116 ? 27.357 -12.285 -6.733 1.00 50.62 116 ILE A N 1
ATOM 1002 C CA . ILE A 1 116 ? 26.979 -12.379 -8.157 1.00 50.62 116 ILE A CA 1
ATOM 1003 C C . ILE A 1 116 ? 26.461 -11.032 -8.687 1.00 50.62 116 ILE A C 1
ATOM 1005 O O . ILE A 1 116 ? 26.806 -10.619 -9.797 1.00 50.62 116 ILE A O 1
ATOM 1009 N N . CYS A 1 117 ? 25.671 -10.306 -7.892 1.00 46.75 117 CYS A N 1
ATOM 1010 C CA . CYS A 1 117 ? 25.182 -8.980 -8.272 1.00 46.75 117 CYS A CA 1
ATOM 1011 C C . CYS A 1 117 ? 26.299 -7.921 -8.322 1.00 46.75 117 CYS A C 1
ATOM 1013 O O . CYS A 1 117 ? 26.272 -7.062 -9.202 1.00 46.75 117 CYS A O 1
ATOM 1015 N N . HIS A 1 118 ? 27.293 -7.984 -7.428 1.00 47.97 118 HIS A N 1
ATOM 1016 C CA . HIS A 1 118 ? 28.446 -7.074 -7.473 1.00 47.97 118 HIS A CA 1
ATOM 1017 C C . HIS A 1 118 ? 29.410 -7.387 -8.628 1.00 47.97 118 HIS A C 1
ATOM 1019 O O . HIS A 1 118 ? 29.957 -6.459 -9.219 1.00 47.97 118 HIS A O 1
ATOM 1025 N N . ILE A 1 119 ? 29.581 -8.661 -8.997 1.00 48.34 119 ILE A N 1
ATOM 1026 C CA . ILE A 1 119 ? 30.404 -9.067 -10.150 1.00 48.34 119 ILE A CA 1
ATOM 1027 C C . ILE A 1 119 ? 29.780 -8.555 -11.462 1.00 48.34 119 ILE A C 1
ATOM 1029 O O . ILE A 1 119 ? 30.468 -7.931 -12.266 1.00 48.34 119 ILE A O 1
ATOM 1033 N N . ASN A 1 120 ? 28.461 -8.695 -11.636 1.00 45.94 120 ASN A N 1
ATOM 1034 C CA . ASN A 1 120 ? 27.759 -8.241 -12.848 1.00 45.94 120 ASN A CA 1
ATOM 1035 C C . ASN A 1 120 ? 27.704 -6.712 -13.032 1.00 45.94 120 ASN A C 1
ATOM 1037 O O . ASN A 1 120 ? 27.476 -6.235 -14.145 1.00 45.94 120 ASN A O 1
ATOM 1041 N N . ILE A 1 121 ? 27.883 -5.930 -11.963 1.00 47.66 121 ILE A N 1
ATOM 1042 C CA . ILE A 1 121 ? 27.984 -4.466 -12.056 1.00 47.66 121 ILE A CA 1
ATOM 1043 C C . ILE A 1 121 ? 29.360 -4.036 -12.576 1.00 47.66 121 ILE A C 1
ATOM 1045 O O . ILE A 1 121 ? 29.433 -3.087 -13.354 1.00 47.66 121 ILE A O 1
ATOM 1049 N N . ASN A 1 122 ? 30.430 -4.741 -12.205 1.00 44.38 122 ASN A N 1
ATOM 1050 C CA . ASN A 1 122 ? 31.787 -4.386 -12.624 1.00 44.38 122 ASN A CA 1
ATOM 1051 C C . ASN A 1 122 ? 32.090 -4.782 -14.080 1.00 44.38 122 ASN A C 1
ATOM 1053 O O . ASN A 1 122 ? 32.866 -4.094 -14.733 1.00 44.38 122 ASN A O 1
ATOM 1057 N N . GLU A 1 123 ? 31.441 -5.817 -14.624 1.00 45.84 123 GLU A N 1
ATOM 1058 C CA . GLU A 1 123 ? 31.620 -6.218 -16.034 1.00 45.84 123 GLU A CA 1
ATOM 1059 C C . GLU A 1 123 ? 30.783 -5.412 -17.042 1.00 45.84 123 GLU A C 1
ATOM 1061 O O . GLU A 1 123 ? 30.947 -5.568 -18.247 1.00 45.84 123 GLU A O 1
ATOM 1066 N N . ARG A 1 124 ? 29.891 -4.523 -16.585 1.00 45.31 124 ARG A N 1
ATOM 1067 C CA . ARG A 1 124 ? 29.125 -3.624 -17.474 1.00 45.31 124 ARG A CA 1
ATOM 1068 C C . ARG A 1 124 ? 29.785 -2.261 -17.707 1.00 45.31 124 ARG A C 1
ATOM 1070 O O . ARG A 1 124 ? 29.221 -1.448 -18.436 1.00 45.31 124 ARG A O 1
ATOM 1077 N N . PHE A 1 125 ? 30.943 -2.008 -17.097 1.00 42.09 125 PHE A N 1
ATOM 1078 C CA . PHE A 1 125 ? 31.685 -0.745 -17.203 1.00 42.09 125 PHE A CA 1
ATOM 1079 C C . PHE A 1 125 ? 33.163 -0.922 -17.607 1.00 42.09 125 PHE A C 1
ATOM 1081 O O . PHE A 1 125 ? 33.957 -0.003 -17.406 1.00 42.09 125 PHE A O 1
ATOM 1088 N N . LEU A 1 126 ? 33.522 -2.065 -18.203 1.00 36.94 126 LEU A N 1
ATOM 1089 C CA . LEU A 1 126 ? 34.796 -2.277 -18.903 1.00 36.94 126 LEU A CA 1
ATOM 1090 C C . LEU A 1 126 ? 34.551 -2.570 -20.383 1.00 36.94 126 LEU A C 1
ATOM 1092 O O . LEU A 1 126 ? 33.590 -3.314 -20.678 1.00 36.94 126 LEU A O 1
#

pLDDT: mean 81.98, std 20.41, range [36.94, 98.5]

Foldseek 3Di:
DFDPWDDDVVLQWIWGADVVVRFIWIWHFDDPPPRWTWIFGDHPVLVCCVPVPVVVNSVVSVVCVVCDLVDPRGQEIPPPVSDDPVSVVVVCVSVVVVVVPDDDDCPPPVVVVVVVVVVVVVVVPD

Organism: NCBI:txid470565

Sequence (126 aa):
MLQEIKVNRDRYYKVGYYPELKHYILAKTITWIAWYERYYSISKDKYKWFNNDIDKLNHLADELYHSGISTPRFTFSEMSTENNYSQTILLNKVFQRSIKNKPQQNEEHYSEIIQICHININERFL

Radius of gyration: 16.54 Å; chains: 1; bounding box: 51×34×32 Å

Secondary structure (DSSP, 8-state):
--EEEEEETTTTEEEEEETTTTEEEEEEEETTTTSEEEEEEE-HHHHHHHHH-HHHHHHHHHHHHHHGGGSTTEEEESSGGG--HHHHHHHHHHHHHHHHTS-SS-HHHHHHHHHHHHHHHHTT--